Protein AF-A0A935RAY6-F1 (afdb_monomer_lite)

Structure (mmCIF, N/CA/C/O backbone):
data_AF-A0A935RAY6-F1
#
_entry.id   AF-A0A935RAY6-F1
#
loop_
_atom_site.group_PDB
_atom_site.id
_atom_site.type_symbol
_atom_site.label_atom_id
_atom_site.label_alt_id
_atom_site.label_comp_id
_atom_site.label_asym_id
_atom_site.label_entity_id
_atom_site.label_seq_id
_atom_site.pdbx_PDB_ins_code
_atom_site.Cartn_x
_atom_site.Cartn_y
_atom_site.Cartn_z
_atom_site.occupancy
_atom_site.B_iso_or_equiv
_atom_site.auth_seq_id
_atom_site.auth_comp_id
_atom_site.auth_asym_id
_atom_site.auth_atom_id
_atom_site.pdbx_PDB_model_num
ATOM 1 N N . MET A 1 1 ? -4.435 -5.427 1.689 1.00 86.38 1 MET A N 1
ATOM 2 C CA . MET A 1 1 ? -3.713 -5.713 2.941 1.00 86.38 1 MET A CA 1
ATOM 3 C C . MET A 1 1 ? -2.258 -5.443 2.660 1.00 86.38 1 MET A C 1
ATOM 5 O O . MET A 1 1 ? -1.783 -5.870 1.614 1.00 86.38 1 MET A O 1
ATOM 9 N N . GLY A 1 2 ? -1.571 -4.730 3.548 1.00 92.56 2 GLY A N 1
ATOM 10 C CA . GLY A 1 2 ? -0.179 -4.369 3.316 1.00 92.56 2 GLY A CA 1
ATOM 11 C C . GLY A 1 2 ? 0.044 -3.205 2.347 1.00 92.56 2 GLY A C 1
ATOM 12 O O . GLY A 1 2 ? 1.187 -2.923 2.006 1.00 92.56 2 GLY A O 1
ATOM 13 N N . GLU A 1 3 ? -1.026 -2.527 1.936 1.00 95.06 3 GLU A N 1
ATOM 14 C CA . GLU A 1 3 ? -0.985 -1.373 1.040 1.00 95.06 3 GLU A CA 1
ATOM 15 C C . GLU A 1 3 ? -0.240 -0.171 1.628 1.00 95.06 3 GLU A C 1
ATOM 17 O O . GLU A 1 3 ? 0.420 0.537 0.882 1.00 95.06 3 GLU A O 1
ATOM 22 N N . GLN A 1 4 ? -0.316 0.039 2.948 1.00 94.88 4 GLN A N 1
ATOM 23 C CA . GLN A 1 4 ? 0.367 1.149 3.619 1.00 94.88 4 GLN A CA 1
ATOM 24 C C . GLN A 1 4 ? 1.881 0.973 3.508 1.00 94.88 4 GLN A C 1
ATOM 26 O O . GLN A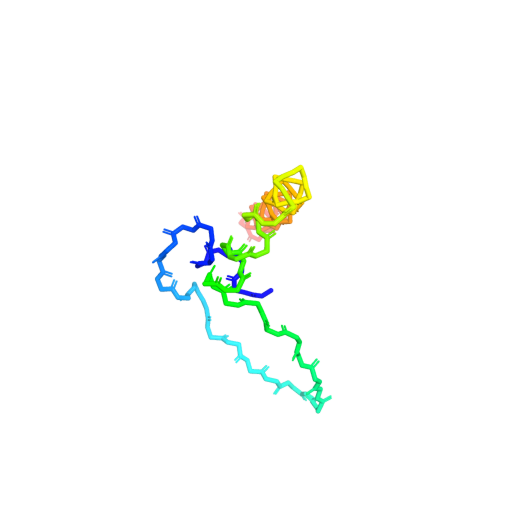 1 4 ? 2.515 1.744 2.808 1.00 94.88 4 GLN A O 1
ATOM 31 N N . ALA A 1 5 ? 2.397 -0.144 4.029 1.00 95.06 5 ALA A N 1
ATOM 32 C CA . ALA A 1 5 ? 3.811 -0.513 3.927 1.00 95.06 5 ALA A CA 1
ATOM 33 C C . ALA A 1 5 ? 4.334 -0.571 2.479 1.00 95.06 5 ALA A C 1
ATOM 35 O O . ALA A 1 5 ? 5.505 -0.317 2.232 1.00 95.06 5 ALA A O 1
ATOM 36 N N . PHE A 1 6 ? 3.481 -0.925 1.510 1.00 95.69 6 PHE A N 1
ATOM 37 C CA . PHE A 1 6 ? 3.851 -0.877 0.094 1.00 95.69 6 PHE A CA 1
ATOM 38 C C . PHE A 1 6 ? 4.029 0.566 -0.413 1.00 95.69 6 PHE A C 1
ATOM 40 O O . PHE A 1 6 ? 4.912 0.814 -1.223 1.00 95.69 6 PHE A O 1
ATOM 47 N N . LEU A 1 7 ? 3.191 1.506 0.035 1.00 95.00 7 LEU A N 1
ATOM 48 C CA . LEU A 1 7 ? 3.220 2.905 -0.401 1.00 95.00 7 LEU A CA 1
ATOM 49 C C . LEU A 1 7 ? 4.250 3.762 0.347 1.00 95.00 7 LEU A C 1
ATOM 51 O O . LEU A 1 7 ? 4.799 4.680 -0.255 1.00 95.00 7 LEU A O 1
ATOM 55 N N . ASP A 1 8 ? 4.471 3.513 1.639 1.00 94.31 8 ASP A N 1
ATOM 56 C CA . ASP A 1 8 ? 5.314 4.350 2.506 1.00 94.31 8 ASP A CA 1
ATOM 57 C C . ASP A 1 8 ? 6.664 3.715 2.879 1.00 94.31 8 ASP A C 1
ATOM 59 O O . ASP A 1 8 ? 7.532 4.400 3.419 1.00 94.31 8 ASP A O 1
ATOM 63 N N . GLY A 1 9 ? 6.864 2.426 2.582 1.00 94.25 9 GLY A N 1
ATOM 64 C CA . GLY A 1 9 ? 8.086 1.689 2.910 1.00 94.25 9 GLY A CA 1
ATOM 65 C C . GLY A 1 9 ? 8.288 1.419 4.407 1.00 94.25 9 GLY A C 1
ATOM 66 O O . GLY A 1 9 ? 9.338 0.908 4.796 1.00 94.25 9 GLY A O 1
ATOM 67 N N . LEU A 1 10 ? 7.313 1.744 5.260 1.00 95.31 10 LEU A N 1
ATOM 68 C CA . LEU A 1 10 ? 7.383 1.508 6.699 1.00 95.31 10 LEU A CA 1
ATOM 69 C C . LEU A 1 10 ? 7.022 0.050 7.041 1.00 95.31 10 LEU A C 1
ATOM 71 O O . LEU A 1 10 ? 6.401 -0.662 6.240 1.00 95.31 10 LEU A O 1
ATOM 75 N N . PRO A 1 11 ? 7.373 -0.433 8.250 1.00 95.38 11 PRO A N 1
ATOM 76 C CA . PRO A 1 11 ? 6.899 -1.724 8.737 1.00 95.38 11 PRO A CA 1
ATOM 77 C C . PRO A 1 11 ? 5.370 -1.851 8.681 1.00 95.38 11 PRO A C 1
ATOM 79 O O . PRO A 1 11 ? 4.629 -0.868 8.680 1.00 95.38 11 PRO A O 1
ATOM 82 N N . ARG A 1 12 ? 4.871 -3.094 8.668 1.00 93.50 12 ARG A N 1
ATOM 83 C CA . ARG A 1 12 ? 3.425 -3.365 8.662 1.00 93.50 12 ARG A CA 1
ATOM 84 C C . ARG A 1 12 ? 2.746 -2.659 9.842 1.00 93.50 12 ARG A C 1
ATOM 86 O O . ARG A 1 12 ? 3.136 -2.859 10.987 1.00 93.50 12 ARG A O 1
ATOM 93 N N . SER A 1 13 ? 1.683 -1.911 9.553 1.00 92.56 13 SER A N 1
ATOM 94 C CA . SER A 1 13 ? 0.890 -1.184 10.553 1.00 92.56 13 SER A CA 1
ATOM 95 C C . SER A 1 13 ? 0.102 -2.096 11.499 1.00 92.56 13 SER A C 1
ATOM 97 O O . SER A 1 13 ? -0.329 -1.653 12.560 1.00 92.56 13 SER A O 1
ATOM 99 N N . ALA A 1 14 ? -0.103 -3.361 11.123 1.00 92.69 14 ALA A N 1
ATOM 100 C CA . ALA A 1 14 ? -0.794 -4.355 11.931 1.00 92.69 14 ALA A CA 1
ATOM 101 C C . ALA A 1 14 ? -0.406 -5.785 11.534 1.00 92.69 14 ALA A C 1
ATOM 103 O O . ALA A 1 14 ? -0.050 -6.064 10.384 1.00 92.69 14 ALA A O 1
ATOM 104 N N . THR A 1 15 ? -0.566 -6.704 12.484 1.00 93.62 15 THR A N 1
ATOM 105 C CA . THR A 1 15 ? -0.524 -8.148 12.240 1.00 93.62 15 THR A CA 1
ATOM 106 C C . THR A 1 15 ? -1.864 -8.617 11.681 1.00 93.62 15 THR A C 1
ATOM 108 O O . THR A 1 15 ? -2.921 -8.262 12.198 1.00 93.62 15 THR A O 1
ATOM 111 N N . ILE A 1 16 ? -1.831 -9.452 10.642 1.00 92.88 16 ILE A N 1
ATOM 112 C CA . ILE A 1 16 ? -3.024 -10.068 10.050 1.00 92.88 16 ILE A CA 1
ATOM 113 C C . ILE A 1 16 ? -2.919 -11.579 10.220 1.00 92.88 16 ILE A C 1
ATOM 115 O O . ILE A 1 16 ? -1.869 -12.163 9.962 1.00 92.88 16 ILE A O 1
ATOM 119 N N . ARG A 1 17 ? -4.023 -12.212 10.623 1.00 95.38 17 ARG A N 1
ATOM 120 C CA . ARG A 1 17 ? -4.138 -13.665 10.758 1.00 95.38 17 ARG A CA 1
ATOM 121 C C . ARG A 1 17 ? -5.333 -14.166 9.956 1.00 95.38 17 ARG A C 1
ATOM 123 O O . ARG A 1 17 ? -6.409 -13.575 10.024 1.00 95.38 17 ARG A O 1
ATOM 130 N N . ALA A 1 18 ? -5.141 -15.254 9.215 1.00 96.56 18 ALA A N 1
ATOM 131 C CA . ALA A 1 18 ? -6.233 -15.942 8.543 1.00 96.56 18 ALA A CA 1
ATOM 132 C C . ALA A 1 18 ? -7.198 -16.525 9.587 1.00 96.56 18 ALA A C 1
ATOM 134 O O . ALA A 1 18 ? -6.772 -17.181 10.536 1.00 96.56 18 ALA A O 1
ATOM 135 N N . VAL A 1 19 ? -8.490 -16.246 9.430 1.00 97.38 19 VAL A N 1
ATOM 136 C CA . VAL A 1 19 ? -9.559 -16.807 10.280 1.00 97.38 19 VAL A CA 1
ATOM 137 C C . VAL A 1 19 ? -10.220 -18.030 9.644 1.00 97.38 19 VAL A C 1
ATOM 139 O O . VAL A 1 19 ? -10.959 -18.747 10.306 1.00 97.38 19 VAL A O 1
ATOM 142 N N . THR A 1 20 ? -9.959 -18.244 8.357 1.00 97.62 20 THR A N 1
ATOM 143 C CA . THR A 1 20 ? -10.440 -19.348 7.525 1.00 97.62 20 THR A CA 1
ATOM 144 C C . THR A 1 20 ? -9.381 -19.656 6.470 1.00 97.62 20 THR A C 1
ATOM 146 O O . THR A 1 20 ? -8.496 -18.827 6.220 1.00 97.62 20 THR A O 1
ATOM 149 N N . ASP A 1 21 ? -9.481 -20.826 5.845 1.00 97.69 21 ASP A N 1
ATOM 150 C CA . ASP A 1 21 ? -8.623 -21.183 4.721 1.00 97.69 21 ASP A CA 1
ATOM 151 C C . ASP A 1 21 ? -8.86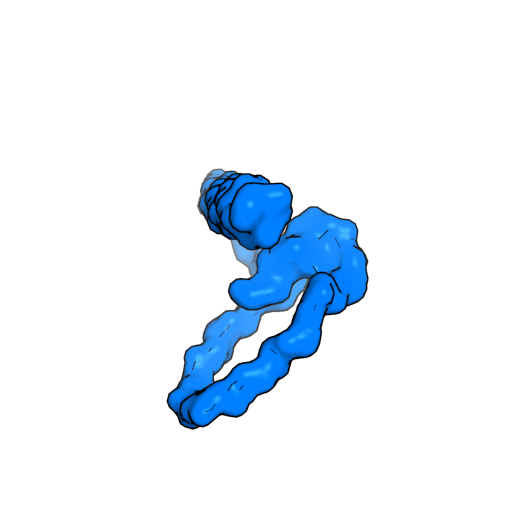7 -20.249 3.534 1.00 97.69 21 ASP A C 1
ATOM 153 O O . ASP A 1 21 ? -10.001 -19.940 3.164 1.00 97.69 21 ASP A O 1
ATOM 157 N N . GLY A 1 22 ? -7.781 -19.792 2.917 1.00 94.38 22 GLY A N 1
ATOM 158 C CA . GLY A 1 22 ? -7.856 -18.849 1.816 1.00 94.38 22 GLY A CA 1
ATOM 159 C C . GLY A 1 22 ? -6.552 -18.756 1.044 1.00 94.38 22 GLY A C 1
ATOM 160 O O . GLY A 1 22 ? -5.487 -19.164 1.504 1.00 94.38 22 GLY A O 1
ATOM 161 N N . ARG A 1 23 ? -6.645 -18.197 -0.161 1.00 96.25 23 ARG A N 1
ATOM 162 C CA . ARG A 1 23 ? -5.492 -17.922 -1.020 1.00 96.25 23 ARG A CA 1
ATOM 163 C C . ARG A 1 23 ? -5.351 -16.419 -1.181 1.00 96.25 23 ARG A C 1
ATOM 165 O O . ARG A 1 23 ? -6.337 -15.723 -1.411 1.00 96.25 23 ARG A O 1
ATOM 172 N N . LEU A 1 24 ? -4.120 -15.934 -1.079 1.00 94.38 24 LEU A N 1
ATOM 173 C CA . LEU A 1 24 ? -3.784 -14.538 -1.323 1.00 94.38 24 LEU A CA 1
ATOM 174 C C . LEU A 1 24 ? -2.866 -14.438 -2.532 1.00 94.38 24 LEU A C 1
ATOM 176 O O . LEU A 1 24 ? -1.954 -15.244 -2.704 1.00 94.38 24 LEU A O 1
ATOM 180 N N . MET A 1 25 ? -3.107 -13.414 -3.342 1.00 95.06 25 MET A N 1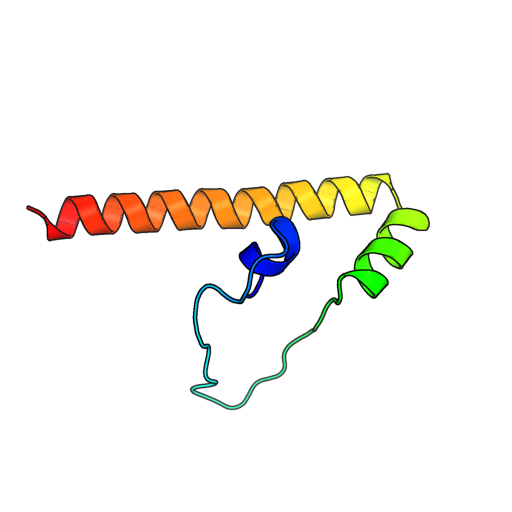
ATOM 181 C CA . MET A 1 25 ? -2.165 -12.984 -4.366 1.00 95.06 25 MET A CA 1
ATOM 182 C C . MET A 1 25 ? -1.203 -11.985 -3.733 1.00 95.06 25 MET A C 1
ATOM 184 O O . MET A 1 25 ? -1.632 -11.064 -3.033 1.00 95.06 25 MET A O 1
ATOM 188 N N . GLN A 1 26 ? 0.089 -12.167 -3.983 1.00 94.69 26 GLN A N 1
ATOM 189 C CA . GLN A 1 26 ? 1.133 -11.277 -3.495 1.00 94.69 26 GLN A CA 1
ATOM 190 C C . GLN A 1 26 ? 1.753 -10.519 -4.665 1.00 94.69 26 GLN A C 1
ATOM 192 O O . GLN A 1 26 ? 2.133 -11.114 -5.668 1.00 94.69 26 GLN A O 1
ATOM 197 N N . LEU A 1 27 ? 1.878 -9.205 -4.497 1.00 94.88 27 LEU A N 1
ATOM 198 C CA . LEU A 1 27 ? 2.677 -8.340 -5.353 1.00 94.88 27 LEU A CA 1
ATOM 199 C C . LEU A 1 27 ? 3.810 -7.776 -4.495 1.00 94.88 27 LEU A C 1
ATOM 201 O O . LEU A 1 27 ? 3.539 -7.119 -3.487 1.00 94.88 27 LEU A O 1
ATOM 205 N N . THR A 1 28 ? 5.058 -8.079 -4.848 1.00 95.44 28 THR A N 1
ATOM 206 C CA . THR A 1 28 ? 6.228 -7.491 -4.181 1.00 95.44 28 THR A CA 1
ATOM 207 C C . THR A 1 28 ? 6.559 -6.128 -4.798 1.00 95.44 28 THR A C 1
ATOM 209 O O . THR A 1 28 ? 6.125 -5.859 -5.925 1.00 95.44 28 THR A O 1
ATOM 212 N N . PRO A 1 29 ? 7.311 -5.260 -4.099 1.00 94.31 29 PRO A N 1
ATOM 213 C CA . PRO A 1 29 ? 7.795 -4.006 -4.673 1.00 94.31 29 PRO A CA 1
ATOM 214 C C . PRO A 1 29 ? 8.555 -4.212 -5.989 1.00 94.31 29 PRO A C 1
ATOM 216 O O . PRO A 1 29 ? 8.266 -3.541 -6.971 1.00 94.31 29 PRO A O 1
ATOM 219 N N . GLU A 1 30 ? 9.427 -5.216 -6.059 1.00 97.25 30 GLU A N 1
ATOM 220 C CA . GLU A 1 30 ? 10.253 -5.511 -7.237 1.00 97.25 30 GLU A CA 1
ATOM 221 C C . GLU A 1 30 ? 9.391 -5.977 -8.418 1.00 97.25 30 GLU A C 1
ATOM 223 O O . GLU A 1 30 ? 9.591 -5.560 -9.559 1.00 97.25 30 GLU A O 1
ATOM 228 N N . ALA A 1 31 ? 8.381 -6.812 -8.147 1.00 97.69 31 ALA A N 1
ATOM 229 C CA . ALA A 1 31 ? 7.425 -7.240 -9.161 1.00 97.69 31 ALA A CA 1
ATOM 230 C C . ALA A 1 31 ? 6.575 -6.065 -9.666 1.00 97.69 31 ALA A C 1
ATOM 232 O O . ALA A 1 31 ? 6.269 -5.995 -10.858 1.00 97.69 31 ALA A O 1
ATOM 233 N N . PHE A 1 32 ? 6.209 -5.132 -8.780 1.00 97.69 32 PHE A N 1
ATOM 234 C CA . PHE A 1 32 ? 5.532 -3.904 -9.179 1.00 97.69 32 PHE A CA 1
ATOM 235 C C . PHE A 1 32 ? 6.433 -3.006 -10.028 1.00 97.69 32 PHE A C 1
ATOM 237 O O . PHE A 1 32 ? 5.962 -2.499 -11.042 1.00 97.69 32 PHE A O 1
ATOM 244 N N . GLU A 1 33 ? 7.704 -2.829 -9.669 1.00 97.50 33 GLU A N 1
ATOM 245 C CA . GLU A 1 33 ? 8.637 -2.022 -10.462 1.00 97.50 33 GLU A CA 1
ATOM 246 C C . GLU A 1 33 ? 8.828 -2.596 -11.864 1.00 97.50 33 GLU A C 1
ATOM 248 O O . GLU A 1 33 ? 8.695 -1.868 -12.850 1.00 97.50 33 GLU A O 1
ATOM 253 N N . ALA A 1 34 ? 9.034 -3.911 -11.975 1.00 98.31 34 ALA A N 1
ATOM 254 C CA . ALA A 1 34 ? 9.097 -4.580 -13.268 1.00 98.31 34 ALA A CA 1
ATOM 255 C C . ALA A 1 34 ? 7.806 -4.351 -14.070 1.00 98.31 34 ALA A C 1
ATOM 257 O O . ALA A 1 34 ? 7.852 -3.950 -15.234 1.00 98.31 34 ALA A O 1
ATOM 258 N N . PHE A 1 35 ? 6.643 -4.546 -13.450 1.00 97.81 35 PHE A N 1
ATOM 259 C CA . PHE A 1 35 ? 5.343 -4.305 -14.073 1.00 97.81 35 PHE A CA 1
ATOM 260 C C . PHE A 1 35 ? 5.166 -2.855 -14.549 1.00 97.81 35 PHE A C 1
ATOM 262 O O . PHE A 1 35 ? 4.753 -2.627 -15.687 1.00 97.81 35 PHE A O 1
ATOM 269 N N . ALA A 1 36 ? 5.491 -1.878 -13.705 1.00 98.12 36 ALA A N 1
ATOM 270 C CA . ALA A 1 36 ? 5.350 -0.461 -14.008 1.00 98.12 36 ALA A CA 1
ATOM 271 C C . ALA A 1 36 ? 6.344 -0.009 -15.086 1.00 98.12 36 ALA A C 1
ATOM 273 O O . ALA A 1 36 ? 5.998 0.847 -15.897 1.00 98.12 36 ALA A O 1
ATOM 274 N N . GLY A 1 37 ? 7.532 -0.618 -15.143 1.00 98.31 37 GLY A N 1
ATOM 275 C CA . GLY A 1 37 ? 8.504 -0.405 -16.213 1.00 98.31 37 GLY A CA 1
ATOM 276 C C . GLY A 1 37 ? 7.991 -0.872 -17.578 1.00 98.31 37 GLY A C 1
ATOM 277 O O . GLY A 1 37 ? 8.159 -0.163 -18.567 1.00 98.31 37 GLY A O 1
ATOM 278 N N . HIS A 1 38 ? 7.304 -2.019 -17.633 1.00 98.50 38 HIS A N 1
ATOM 279 C CA . HIS A 1 38 ? 6.702 -2.525 -18.875 1.00 98.50 38 HIS A CA 1
ATOM 280 C C . HIS A 1 38 ? 5.414 -1.778 -19.256 1.00 98.50 38 HIS A C 1
ATOM 282 O O . HIS A 1 38 ? 5.144 -1.581 -20.440 1.00 98.50 38 HIS A O 1
ATOM 288 N N . TRP A 1 39 ? 4.618 -1.346 -18.270 1.00 98.50 39 TRP A N 1
ATOM 289 C CA . TRP A 1 39 ? 3.301 -0.732 -18.485 1.00 98.50 39 TRP A CA 1
ATOM 290 C C . TRP A 1 39 ? 3.103 0.552 -17.653 1.00 98.50 39 TRP A C 1
ATOM 292 O O . TRP A 1 39 ? 2.277 0.571 -16.733 1.00 98.50 39 TRP A O 1
ATOM 302 N N . PRO A 1 40 ? 3.776 1.674 -17.980 1.00 98.38 40 PRO A N 1
ATOM 303 C CA . PRO A 1 40 ? 3.811 2.858 -17.111 1.00 98.38 40 PRO A CA 1
ATOM 304 C C . PRO A 1 40 ? 2.443 3.483 -16.816 1.00 98.38 40 PRO A C 1
ATOM 306 O O . PRO A 1 40 ? 2.144 3.853 -15.679 1.00 98.38 40 PRO A O 1
ATOM 309 N N . ALA A 1 41 ? 1.570 3.573 -17.826 1.00 98.38 41 ALA A N 1
ATOM 310 C CA . ALA A 1 41 ? 0.224 4.122 -17.652 1.00 98.38 41 ALA A CA 1
ATOM 311 C C . ALA A 1 41 ? -0.611 3.282 -16.671 1.00 98.38 41 ALA A C 1
ATOM 313 O O . ALA A 1 41 ? -1.357 3.828 -15.851 1.00 98.38 41 ALA A O 1
ATOM 314 N N . LEU A 1 42 ? -0.449 1.959 -16.726 1.00 98.06 42 LEU A N 1
ATOM 315 C CA . LEU A 1 42 ? -1.146 1.034 -15.847 1.00 98.06 42 LEU A CA 1
ATOM 316 C C . LEU A 1 42 ? -0.534 1.032 -14.440 1.00 98.06 42 LEU A C 1
ATOM 318 O O . LEU A 1 42 ? -1.284 1.058 -13.468 1.00 98.06 42 LEU A O 1
ATOM 322 N N . GLY A 1 43 ? 0.795 1.111 -14.319 1.00 98.25 43 GLY A N 1
ATOM 323 C CA . GLY A 1 43 ? 1.490 1.293 -13.041 1.00 98.25 43 GLY A CA 1
ATOM 324 C C . GLY A 1 43 ? 1.030 2.553 -12.303 1.00 98.25 43 GLY A C 1
ATOM 325 O O . GLY A 1 43 ? 0.640 2.492 -11.137 1.00 98.25 43 GLY A O 1
ATOM 326 N N . LYS A 1 44 ? 0.944 3.689 -13.006 1.00 98.25 44 LYS A N 1
ATOM 327 C CA . LYS A 1 44 ? 0.372 4.928 -12.456 1.00 98.25 44 LYS A CA 1
ATOM 328 C C . LYS A 1 44 ? -1.075 4.725 -11.999 1.00 98.25 44 LYS A C 1
ATOM 330 O O . LYS A 1 44 ? -1.436 5.145 -10.901 1.00 98.25 44 LYS A O 1
ATOM 335 N N . ARG A 1 45 ? -1.918 4.099 -12.829 1.00 98.50 45 ARG A N 1
ATOM 336 C CA . ARG A 1 45 ? -3.327 3.849 -12.485 1.00 98.50 45 ARG A CA 1
ATOM 337 C C . ARG A 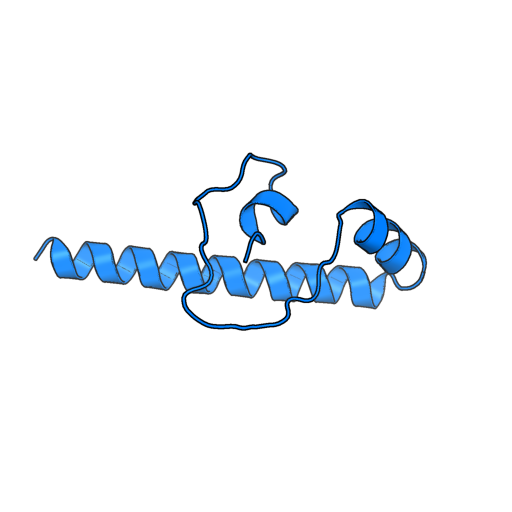1 45 ? -3.453 2.975 -11.235 1.00 98.50 45 ARG A C 1
ATOM 339 O O . ARG A 1 45 ? -4.231 3.318 -10.349 1.00 98.50 45 ARG A O 1
ATOM 346 N N . PHE A 1 46 ? -2.641 1.924 -11.139 1.00 97.62 46 PHE A N 1
ATOM 347 C CA . PHE A 1 46 ? -2.563 1.047 -9.975 1.00 97.62 46 PHE A CA 1
ATOM 348 C C . PHE A 1 46 ? -2.256 1.832 -8.693 1.00 97.62 46 PHE A C 1
ATOM 350 O O . PHE A 1 46 ? -2.971 1.683 -7.703 1.00 97.62 46 PHE A O 1
ATOM 357 N N . LEU A 1 47 ? -1.260 2.725 -8.718 1.00 97.44 47 LEU A N 1
ATOM 358 C CA . LEU A 1 47 ? -0.910 3.546 -7.552 1.00 97.44 47 LEU A CA 1
ATOM 359 C C . LEU A 1 47 ? -2.044 4.488 -7.129 1.00 97.44 47 LEU A C 1
ATOM 361 O O . LEU A 1 47 ? -2.335 4.599 -5.938 1.00 97.44 47 LEU A O 1
ATOM 365 N N . PHE A 1 48 ? -2.735 5.125 -8.081 1.00 98.19 48 PHE A N 1
ATOM 366 C CA . PHE A 1 48 ? -3.908 5.950 -7.764 1.00 98.19 48 PHE A CA 1
ATOM 367 C C . PHE A 1 48 ? -5.050 5.131 -7.158 1.00 98.19 48 PHE A C 1
ATOM 369 O O . PHE A 1 48 ? -5.731 5.597 -6.240 1.00 98.19 48 PHE A O 1
ATOM 376 N N . ASP A 1 49 ? -5.263 3.914 -7.653 1.00 97.44 49 ASP A N 1
ATOM 377 C CA . ASP A 1 49 ? -6.295 3.029 -7.131 1.00 97.44 49 ASP A CA 1
ATOM 378 C C . ASP A 1 49 ? -5.950 2.539 -5.714 1.00 97.44 49 ASP A C 1
ATOM 380 O O . ASP A 1 49 ? -6.819 2.548 -4.837 1.00 97.44 49 ASP A O 1
ATOM 384 N N . LEU A 1 50 ? -4.675 2.243 -5.444 1.00 96.25 50 LEU A N 1
ATOM 385 C CA . LEU A 1 50 ? -4.190 1.883 -4.112 1.00 96.25 50 LEU A CA 1
ATOM 386 C C . LEU A 1 50 ? -4.294 3.053 -3.120 1.00 96.25 50 LEU A C 1
ATOM 388 O O . LEU A 1 50 ? -4.821 2.888 -2.017 1.00 96.25 50 LEU A O 1
ATOM 392 N N . GLY A 1 51 ? -3.881 4.256 -3.529 1.00 96.94 51 GLY A N 1
ATOM 393 C CA . GLY A 1 51 ? -4.005 5.471 -2.720 1.00 96.94 51 GLY A CA 1
ATOM 394 C C . GLY A 1 51 ? -5.461 5.799 -2.373 1.00 96.94 51 GLY A C 1
ATOM 395 O O . GLY A 1 51 ? -5.765 6.177 -1.239 1.00 96.94 51 GLY A O 1
ATOM 396 N N . ARG A 1 52 ? -6.398 5.570 -3.303 1.00 97.81 52 ARG A N 1
ATOM 397 C CA . ARG A 1 52 ? -7.837 5.724 -3.037 1.00 97.81 52 ARG A CA 1
ATOM 398 C C . ARG A 1 52 ? -8.323 4.760 -1.956 1.00 97.81 52 ARG A C 1
ATOM 400 O O . ARG A 1 52 ? -9.087 5.175 -1.086 1.00 97.81 52 ARG A O 1
ATOM 407 N N . ILE A 1 53 ? -7.880 3.500 -1.982 1.00 96.44 53 ILE A N 1
ATOM 408 C CA . ILE A 1 53 ? -8.227 2.505 -0.953 1.00 96.44 53 ILE A CA 1
ATOM 409 C C . ILE A 1 53 ? -7.749 2.973 0.425 1.00 96.44 53 ILE A C 1
ATOM 411 O O . ILE A 1 53 ? -8.539 2.960 1.371 1.00 96.44 53 ILE A O 1
ATOM 415 N N . VAL A 1 54 ? -6.497 3.428 0.534 1.00 96.00 54 VAL A N 1
ATOM 416 C CA . VAL A 1 54 ? -5.940 3.941 1.797 1.00 96.00 54 VAL A CA 1
ATOM 417 C C . VAL A 1 54 ? -6.710 5.167 2.284 1.00 96.00 54 VAL A C 1
ATOM 419 O O . VAL A 1 54 ? -7.137 5.201 3.437 1.00 96.00 54 VAL A O 1
ATOM 422 N N . SER A 1 55 ? -6.977 6.137 1.404 1.00 97.31 55 SER A N 1
ATOM 423 C CA . SER A 1 55 ? -7.728 7.351 1.750 1.00 97.31 55 SER A CA 1
ATOM 424 C C . SER A 1 55 ? -9.134 7.038 2.275 1.00 97.31 55 SER A C 1
ATOM 426 O O . SER A 1 55 ? -9.557 7.576 3.300 1.00 97.31 55 SER A O 1
ATOM 428 N N . LEU A 1 56 ? -9.859 6.131 1.612 1.00 97.50 56 LEU A N 1
ATOM 429 C CA . LEU A 1 56 ? -11.199 5.723 2.038 1.00 97.50 56 LEU A CA 1
ATOM 430 C C . LEU A 1 56 ? -11.182 4.990 3.382 1.00 97.50 56 LEU A C 1
ATOM 432 O O . LEU A 1 56 ? -12.069 5.213 4.205 1.00 97.50 56 LEU A O 1
ATOM 436 N N . ARG A 1 57 ? -10.188 4.124 3.614 1.00 94.94 57 ARG A N 1
ATOM 437 C CA . ARG A 1 57 ? -10.023 3.424 4.896 1.00 94.94 57 ARG A CA 1
ATOM 438 C C . ARG A 1 57 ? -9.751 4.408 6.027 1.00 94.94 57 ARG A C 1
ATOM 440 O O . ARG A 1 57 ? -10.448 4.344 7.032 1.00 94.94 57 ARG A O 1
ATOM 447 N N . LEU A 1 58 ? -8.843 5.362 5.822 1.00 94.88 58 LEU A N 1
ATOM 448 C CA . LEU A 1 58 ? -8.543 6.399 6.808 1.00 94.88 58 LEU A CA 1
ATOM 449 C C . LEU A 1 58 ? -9.796 7.194 7.190 1.00 94.88 58 LEU A C 1
AT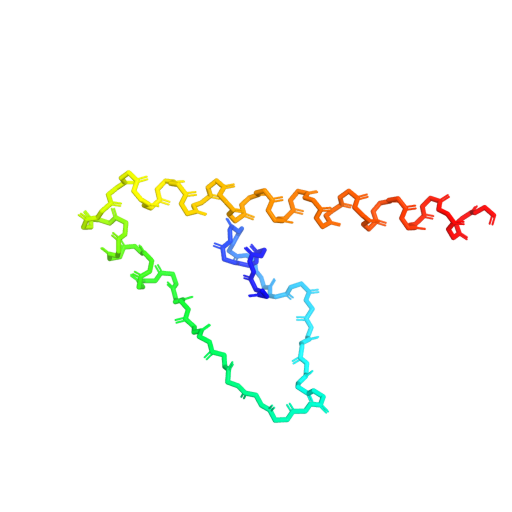OM 451 O O . LEU A 1 58 ? -10.114 7.288 8.369 1.00 94.88 58 LEU A O 1
ATOM 455 N N . ARG A 1 59 ? -10.566 7.683 6.205 1.00 96.94 59 ARG A N 1
ATOM 456 C CA . ARG A 1 59 ? -11.821 8.415 6.467 1.00 96.94 59 ARG A CA 1
ATOM 457 C C . ARG A 1 59 ? -12.812 7.606 7.303 1.00 96.94 59 ARG A C 1
ATOM 459 O O . ARG A 1 59 ? -13.461 8.165 8.181 1.00 96.94 59 ARG A O 1
ATOM 466 N N . ARG A 1 60 ? -12.940 6.302 7.033 1.00 96.31 60 ARG A N 1
ATOM 467 C CA . ARG A 1 60 ? -13.821 5.410 7.804 1.00 96.31 60 ARG A CA 1
ATOM 468 C C . ARG A 1 60 ? -13.337 5.257 9.241 1.00 96.31 60 ARG A C 1
ATOM 470 O O . ARG A 1 60 ? -14.151 5.394 10.144 1.00 96.31 60 ARG A O 1
ATOM 477 N N . THR A 1 61 ? -12.043 5.019 9.444 1.00 95.19 61 THR A N 1
ATOM 478 C CA . THR A 1 61 ? -11.453 4.905 10.784 1.00 95.19 61 THR A CA 1
ATOM 479 C C . THR A 1 61 ? -11.630 6.197 11.578 1.00 95.19 61 THR A C 1
ATOM 481 O O . THR A 1 61 ? -12.091 6.146 12.712 1.00 95.19 61 THR A O 1
ATOM 484 N N . THR A 1 62 ? -11.357 7.361 10.979 1.00 96.12 62 THR A N 1
ATOM 485 C CA . THR A 1 62 ? -11.580 8.663 11.629 1.00 96.12 62 THR A CA 1
ATOM 486 C C . THR A 1 62 ? -13.044 8.846 12.033 1.00 96.12 62 THR A C 1
ATOM 488 O O . THR A 1 62 ? -13.323 9.185 13.178 1.00 96.12 62 THR A O 1
ATOM 491 N N . ALA A 1 63 ? -13.989 8.530 11.141 1.00 95.81 63 ALA A N 1
ATOM 492 C CA . ALA A 1 63 ? -15.417 8.631 11.444 1.00 95.81 63 ALA A CA 1
ATOM 493 C C . ALA A 1 63 ? -15.885 7.651 12.540 1.00 95.81 63 ALA A C 1
ATOM 495 O O . ALA A 1 63 ? -16.846 7.946 13.247 1.00 95.81 63 ALA A O 1
ATOM 496 N N . MET A 1 64 ? -15.249 6.481 12.677 1.00 94.94 64 MET A N 1
ATOM 497 C CA . MET A 1 64 ? -15.529 5.538 13.769 1.00 94.94 64 MET A CA 1
ATOM 498 C C . MET A 1 64 ? -15.062 6.101 15.113 1.00 94.94 64 MET A C 1
ATOM 500 O O . MET A 1 64 ? -15.853 6.144 16.050 1.00 94.94 64 MET A O 1
ATOM 504 N N . LEU A 1 65 ? -13.838 6.630 15.177 1.00 94.69 65 LEU A N 1
ATOM 505 C CA . LEU A 1 65 ? -13.293 7.237 16.397 1.00 94.69 65 LEU A CA 1
ATOM 506 C C . LEU A 1 65 ? -14.134 8.435 16.872 1.00 94.69 65 LEU A C 1
ATOM 508 O O . LEU A 1 65 ? -14.410 8.573 18.059 1.00 94.69 65 LEU A O 1
ATOM 512 N N . GLU A 1 66 ? -14.626 9.266 15.948 1.00 93.44 66 GLU A N 1
ATOM 513 C CA . GLU A 1 66 ? -15.547 10.372 16.264 1.00 93.44 66 GLU A CA 1
ATOM 514 C C . GLU A 1 66 ? -16.930 9.914 16.764 1.00 93.44 66 GLU A C 1
ATOM 516 O O . GLU A 1 66 ? -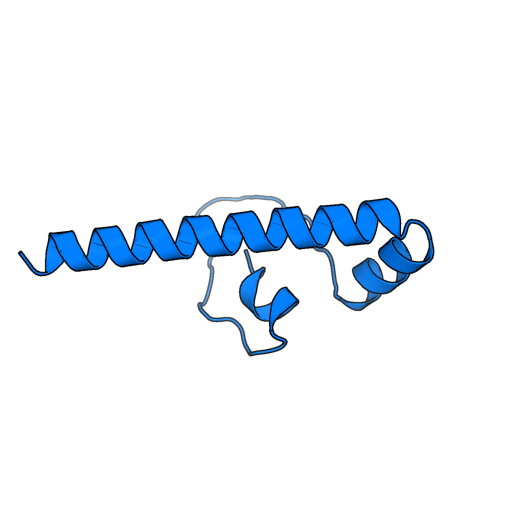17.695 10.711 17.315 1.00 93.44 66 GLU A O 1
ATOM 521 N N . ARG A 1 67 ? -17.325 8.667 16.497 1.00 88.31 67 ARG A N 1
ATOM 522 C CA . ARG A 1 67 ? -18.586 8.087 16.984 1.00 88.31 67 ARG A CA 1
ATOM 523 C C . ARG A 1 67 ? -18.417 7.425 18.343 1.00 88.31 67 ARG A C 1
ATOM 525 O O . ARG A 1 67 ? -19.326 7.530 19.147 1.00 88.31 67 ARG A O 1
ATOM 532 N N . GLU A 1 68 ? -17.281 6.779 18.581 1.00 79.56 68 GLU A N 1
ATOM 533 C CA . GLU A 1 68 ? -16.956 6.122 19.854 1.00 79.56 68 GLU A CA 1
ATOM 534 C C . GLU A 1 68 ? -16.577 7.119 20.958 1.00 79.56 68 GLU A C 1
ATOM 536 O O . GLU A 1 68 ? -16.764 6.830 22.133 1.00 79.56 68 GLU A O 1
ATOM 541 N N . GLY A 1 69 ? -16.072 8.302 20.595 1.00 71.19 69 GLY A N 1
ATOM 542 C CA . GLY A 1 69 ? -15.807 9.393 21.539 1.00 71.19 69 GLY A CA 1
ATOM 543 C C . GLY A 1 69 ? -17.036 10.224 21.942 1.00 71.19 69 GLY A C 1
ATOM 544 O O . GLY A 1 69 ? -16.856 11.243 22.607 1.00 71.19 69 GLY A O 1
ATOM 545 N N . ARG A 1 70 ? -18.247 9.846 21.507 1.00 54.75 70 ARG A N 1
ATOM 546 C CA . ARG A 1 70 ? -19.524 10.501 21.839 1.00 54.75 70 ARG A CA 1
ATOM 547 C C . ARG A 1 70 ? -20.368 9.662 22.785 1.00 54.75 70 ARG A C 1
ATOM 549 O O . ARG A 1 70 ? -20.370 8.425 22.621 1.00 54.75 70 ARG A O 1
#

Radius of gyration: 15.21 Å; chains: 1; bounding box: 30×32×41 Å

pLDDT: mean 94.7, std 6.34, range [54.75, 98.5]

Secondary structure (DSSP, 8-state):
--HHHHHH-PPPSS----SS--------HHHHHHHHHH-HHHHHHHHHHHHHHHHHHHHHHHHHHHHHT-

Sequence (70 aa):
MGEQAFLDGLPRSATIRAVTDGRLMQLTPEAFEAFAGHWPALGKRFLFDLGRIVSLRLRRTTAMLEREGR

Foldseek 3Di:
DCLVCLVPVDPDPDDDDDPDDDDDDDDDNVNLVVVCVVPVVVSVVVNVVSVVVVVVVVVVVVVVVVVVVD